Protein AF-0000000069663872 (afdb_homodimer)

Organism: Araneus ventricosus (NCBI:txid182803)

Nearest PDB structures (foldseek):
  8r6r-assembly1_D  TM=2.941E-01  e=8.890E+00  Mycolicibacterium smegmatis MC2 155

pLDDT: mean 75.88, std 22.1, range [32.66, 98.75]

Secondary structure (DSSP, 8-state):
-------HHHHHHHHHHHHHHHHHHHS-HHHHHHHHHHHHHHHHHHHHH-S-HHHHHHHHHHHIIIIIHHHHHHHHHHHHHHHHHHHHHHH-/-------HHHHHHHHHHHHHHHHHHHS-HHHHHHHHHHHHHHHHHHHHH-S-HHHHHHHHHHHIIIIIHHHHHHHHHHHHHHHHHHHHHHH-

Structure (mmCIF, N/CA/C/O backbone):
data_AF-0000000069663872-model_v1
#
loop_
_entity.id
_entity.type
_entity.pdbx_description
1 polymer 'Uncharacterized protein'
#
loop_
_atom_site.group_PDB
_atom_site.id
_atom_site.type_symbol
_atom_site.label_atom_id
_atom_site.label_alt_id
_atom_site.label_comp_id
_atom_site.label_asym_id
_atom_site.label_entity_id
_atom_site.label_seq_id
_atom_site.pdbx_PDB_ins_code
_atom_site.Cartn_x
_atom_site.Cartn_y
_atom_site.Cartn_z
_atom_site.occupancy
_atom_site.B_iso_or_equiv
_atom_site.auth_seq_id
_atom_site.auth_comp_id
_atom_site.auth_asym_id
_atom_site.auth_atom_id
_atom_site.pdbx_PDB_model_num
ATOM 1 N N . MET A 1 1 ? -5.746 49.281 6.109 1 32.66 1 MET A N 1
ATOM 2 C CA . MET A 1 1 ? -6.719 48.406 5.473 1 32.66 1 MET A CA 1
ATOM 3 C C . MET A 1 1 ? -6.062 47.094 5.004 1 32.66 1 MET A C 1
ATOM 5 O O . MET A 1 1 ? -5.828 46.906 3.809 1 32.66 1 MET A O 1
ATOM 9 N N . LYS A 1 2 ? -4.953 46.719 5.41 1 39.09 2 LYS A N 1
ATOM 10 C CA . LYS A 1 2 ? -4.047 45.625 5.074 1 39.09 2 LYS A CA 1
AT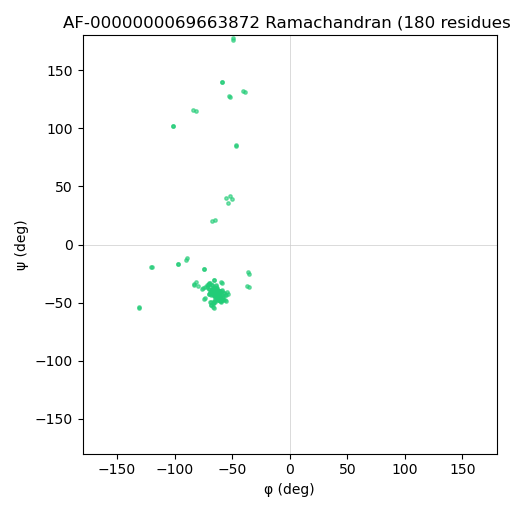OM 11 C C . LYS A 1 2 ? -4.75 44.281 5.191 1 39.09 2 LYS A C 1
ATOM 13 O O . LYS A 1 2 ? -4.789 43.688 6.27 1 39.09 2 LYS A O 1
ATOM 18 N N . LEU A 1 3 ? -6.113 44.156 4.738 1 37 3 LEU A N 1
ATOM 19 C CA . LEU A 1 3 ? -6.996 43 4.895 1 37 3 LEU A CA 1
ATOM 20 C C . LEU A 1 3 ? -6.301 41.719 4.461 1 37 3 LEU A C 1
ATOM 22 O O . LEU A 1 3 ? -5.309 41.75 3.734 1 37 3 LEU A O 1
ATOM 26 N N . HIS A 1 4 ? -7.199 40.5 4.711 1 39.91 4 HIS A N 1
ATOM 27 C CA . HIS A 1 4 ? -7.332 39.062 4.852 1 39.91 4 HIS A CA 1
ATOM 28 C C . HIS A 1 4 ? -7.008 38.344 3.541 1 39.91 4 HIS A C 1
ATOM 30 O O . HIS A 1 4 ? -7.91 37.906 2.824 1 39.91 4 HIS A O 1
ATOM 36 N N . CYS A 1 5 ? -6.305 38.938 2.676 1 38.25 5 CYS A N 1
ATOM 37 C CA . CYS A 1 5 ? -6.133 38.094 1.489 1 38.25 5 CYS A CA 1
ATOM 38 C C . CYS A 1 5 ? -5.664 36.688 1.865 1 38.25 5 CYS A C 1
ATOM 40 O O . CYS A 1 5 ? -4.461 36.406 1.854 1 38.25 5 CYS A O 1
ATOM 42 N N . VAL A 1 6 ? -6.18 36.125 2.938 1 44.69 6 VAL A N 1
ATOM 43 C CA . VAL A 1 6 ? -5.898 34.719 3.098 1 44.69 6 VAL A CA 1
ATOM 44 C C . VAL A 1 6 ? -6.137 33.969 1.778 1 44.69 6 VAL A C 1
ATOM 46 O O . VAL A 1 6 ? -7.223 34.062 1.204 1 44.69 6 VAL A O 1
ATOM 49 N N . SER A 1 7 ? -5.18 33.969 0.947 1 43.88 7 SER A N 1
ATOM 50 C CA . SER A 1 7 ? -5.266 33.25 -0.33 1 43.88 7 SER A CA 1
ATOM 51 C C . SER A 1 7 ? -5.988 31.922 -0.18 1 43.88 7 SER A C 1
ATOM 53 O O . SER A 1 7 ? -6.023 31.344 0.91 1 43.88 7 SER A O 1
ATOM 55 N N . GLN A 1 8 ? -6.957 31.641 -1.065 1 44.41 8 GLN A N 1
ATOM 56 C CA . GLN A 1 8 ? -7.707 30.391 -1.194 1 44.41 8 GLN A CA 1
ATOM 57 C C . GLN A 1 8 ? -6.816 29.188 -0.919 1 44.41 8 GLN A C 1
ATOM 59 O O . GLN A 1 8 ? -7.27 28.188 -0.352 1 44.41 8 GLN A O 1
ATOM 64 N N . GLN A 1 9 ? -5.602 29.281 -1.316 1 45.09 9 GLN A N 1
ATOM 65 C CA . GLN A 1 9 ? -4.727 28.156 -0.996 1 45.09 9 GLN A CA 1
ATOM 66 C C . GLN A 1 9 ? -4.531 28.031 0.512 1 45.09 9 GLN A C 1
ATOM 68 O O . GLN A 1 9 ? -4.457 26.906 1.037 1 45.09 9 GLN A O 1
ATOM 73 N N . GLU A 1 10 ? -4.312 29.078 1.193 1 47.09 10 GLU A N 1
ATOM 74 C CA . GLU A 1 10 ? -4.164 29.031 2.645 1 47.09 10 GLU A CA 1
ATOM 75 C C . GLU A 1 10 ? -5.445 28.531 3.312 1 47.09 10 GLU A C 1
ATOM 77 O O . GLU A 1 10 ? -5.391 27.781 4.293 1 47.09 10 GLU A O 1
ATOM 82 N N . LEU A 1 11 ? -6.539 29 2.918 1 44.75 11 LEU A N 1
ATOM 83 C CA . LEU A 1 11 ? -7.809 28.5 3.439 1 44.75 11 LEU A CA 1
ATOM 84 C C . LEU A 1 11 ? -7.98 27.016 3.129 1 44.75 11 LEU A C 1
ATOM 86 O O . LEU A 1 11 ? -8.453 26.25 3.975 1 44.75 11 LEU A O 1
ATOM 90 N N . LEU A 1 12 ? -7.738 26.656 1.918 1 42.75 12 LEU A N 1
ATOM 91 C CA . LEU A 1 12 ? -7.758 25.234 1.618 1 42.75 12 LEU A CA 1
ATOM 92 C C . LEU A 1 12 ? -6.711 24.484 2.439 1 42.75 12 LEU A C 1
ATOM 94 O O . LEU A 1 12 ? -6.973 23.391 2.941 1 42.75 12 LEU A O 1
ATOM 98 N N . GLU A 1 13 ? -5.582 24.984 2.6 1 49.22 13 GLU A N 1
ATOM 99 C CA . GLU A 1 13 ? -4.586 24.406 3.486 1 49.22 13 GLU A CA 1
ATOM 100 C C . GLU A 1 13 ? -5.035 24.469 4.945 1 49.22 13 GLU A C 1
ATOM 102 O O . GLU A 1 13 ? -4.785 23.547 5.723 1 49.22 13 GLU A 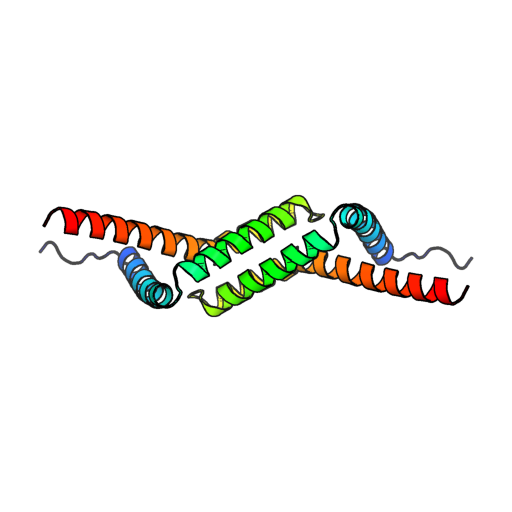O 1
ATOM 107 N N . GLU A 1 14 ? -5.633 25.531 5.309 1 49.25 14 GLU A N 1
ATOM 108 C CA . GLU A 1 14 ? -6.156 25.625 6.672 1 49.25 14 GLU A CA 1
ATOM 109 C C . GLU A 1 14 ? -7.324 24.656 6.875 1 49.25 14 GLU A C 1
ATOM 111 O O . GLU A 1 14 ? -7.469 24.062 7.949 1 49.25 14 GLU A O 1
ATOM 116 N N . SER A 1 15 ? -8.297 24.75 5.953 1 49.16 15 SER A N 1
ATOM 117 C CA . SER A 1 15 ? -9.383 23.781 6.074 1 49.16 15 SER A CA 1
ATOM 118 C C . SER A 1 15 ? -8.875 22.344 5.965 1 49.16 15 SER A C 1
ATOM 120 O O . SER A 1 15 ? -9.375 21.453 6.648 1 49.16 15 SER A O 1
ATOM 122 N N . LEU A 1 16 ? -8.062 22.094 4.965 1 48.97 16 LEU A N 1
ATOM 123 C CA . LEU A 1 16 ? -7.391 20.797 4.992 1 48.97 16 LEU A CA 1
ATOM 124 C C . LEU A 1 16 ? -6.547 20.641 6.25 1 48.97 16 LEU A C 1
ATOM 126 O O . LEU A 1 16 ? -6.445 19.547 6.809 1 48.97 16 LEU A O 1
ATOM 130 N N . SER A 1 17 ? -6.039 21.719 6.699 1 48.09 17 SER A N 1
ATOM 131 C CA . SER A 1 17 ? -5.266 21.688 7.934 1 48.09 17 SER A CA 1
ATOM 132 C C . SER A 1 17 ? -6.156 21.406 9.141 1 48.09 17 SER A C 1
ATOM 134 O O . SER A 1 17 ? -5.773 20.656 10.039 1 48.09 17 SER A O 1
ATOM 136 N N . GLU A 1 18 ? -7.25 22.141 9.242 1 49.34 18 GLU A N 1
ATOM 137 C CA . GLU A 1 18 ? -8.086 21.906 10.414 1 49.34 18 GLU A CA 1
ATOM 138 C C . GLU A 1 18 ? -8.703 20.5 10.367 1 49.34 18 GLU A C 1
ATOM 140 O O . GLU A 1 18 ? -8.75 19.812 11.391 1 49.34 18 GLU A O 1
ATOM 145 N N . GLU A 1 19 ? -9.359 20.156 9.328 1 47.66 19 GLU A N 1
ATOM 146 C CA . GLU A 1 19 ? -9.875 18.797 9.203 1 47.66 19 GLU A CA 1
ATOM 147 C C . GLU A 1 19 ? -8.75 17.766 9.281 1 47.66 19 GLU A C 1
ATOM 149 O O . GLU A 1 19 ? -8.914 16.703 9.883 1 47.66 19 GLU A O 1
ATOM 154 N N . ASP A 1 20 ? -7.711 18.016 8.602 1 47.62 20 ASP A N 1
ATOM 155 C CA . ASP A 1 20 ? -6.496 17.234 8.805 1 47.62 20 ASP A CA 1
ATOM 156 C C . ASP A 1 20 ? -6.043 17.281 10.258 1 47.62 20 ASP A C 1
ATOM 158 O O . ASP A 1 20 ? -5.547 16.297 10.797 1 47.62 20 ASP A O 1
ATOM 162 N N . ALA A 1 21 ? -6.113 18.5 10.789 1 45.81 21 ALA A N 1
ATOM 163 C CA . ALA A 1 21 ? -5.789 18.625 12.211 1 45.81 21 ALA A CA 1
ATOM 164 C C . ALA A 1 21 ? -6.73 17.766 13.062 1 45.81 21 ALA A C 1
ATOM 166 O O . ALA A 1 21 ? -6.301 17.109 14.016 1 45.81 21 ALA A O 1
ATOM 167 N N . VAL A 1 22 ? -8.023 17.875 12.844 1 47.22 22 VAL A N 1
ATOM 168 C CA . VAL A 1 22 ? -8.969 17.094 13.617 1 47.22 22 VAL A CA 1
ATOM 169 C C . VAL A 1 22 ? -8.781 15.609 13.312 1 47.22 22 VAL A C 1
ATOM 171 O O . VAL A 1 22 ? -8.797 14.773 14.227 1 47.22 22 VAL A O 1
ATOM 174 N N . THR A 1 23 ? -8.734 15.266 12.086 1 46.44 23 THR A N 1
ATOM 175 C CA . THR A 1 23 ? -8.477 13.867 11.766 1 46.44 23 THR A CA 1
ATOM 176 C C . THR A 1 23 ? -7.098 13.438 12.258 1 46.44 23 THR A C 1
ATOM 178 O O . THR A 1 23 ? -6.91 12.297 12.672 1 46.44 23 THR A O 1
ATOM 181 N N . ALA A 1 24 ? -6.121 14.305 12.117 1 47.97 24 ALA A N 1
ATOM 182 C CA . ALA A 1 24 ? -4.797 14.086 12.695 1 47.97 24 ALA A CA 1
ATOM 183 C C . ALA A 1 24 ? -4.883 13.906 14.203 1 47.97 24 ALA A C 1
ATOM 185 O O . ALA A 1 24 ? -4.141 13.109 14.781 1 47.97 24 ALA A O 1
ATOM 186 N N . LYS A 1 25 ? -5.664 14.82 14.867 1 49.41 25 LYS A N 1
ATOM 187 C CA . LYS A 1 25 ? -5.719 14.688 16.312 1 49.41 25 LYS A CA 1
ATOM 188 C C . LYS A 1 25 ? -6.121 13.273 16.719 1 49.41 25 LYS A C 1
ATOM 190 O O . LYS A 1 25 ? -5.695 12.781 17.766 1 49.41 25 LYS A O 1
ATOM 195 N N . GLN A 1 26 ? -7.121 12.703 16.016 1 52.19 26 GLN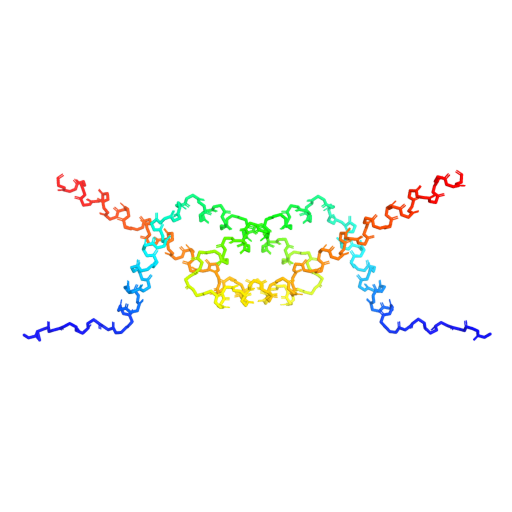 A N 1
ATOM 196 C CA . GLN A 1 26 ? -7.613 11.453 16.578 1 52.19 26 GLN A CA 1
ATOM 197 C C . GLN A 1 26 ? -6.699 10.289 16.219 1 52.19 26 GLN A C 1
ATOM 199 O O . GLN A 1 26 ? -6.602 9.312 16.969 1 52.19 26 GLN A O 1
ATOM 204 N N . GLN A 1 27 ? -6.145 10.336 15.016 1 59.59 27 GLN A N 1
ATOM 205 C CA . GLN A 1 27 ? -5.262 9.203 14.766 1 59.59 27 GLN A CA 1
ATOM 206 C C . GLN A 1 27 ? -3.885 9.43 15.383 1 59.59 27 GLN A C 1
ATOM 208 O O . GLN A 1 27 ? -3.277 10.484 15.188 1 59.59 27 GLN A O 1
ATOM 213 N N . SER A 1 28 ? -3.637 8.562 16.344 1 67.06 28 SER A N 1
ATOM 214 C CA . SER A 1 28 ? -2.359 8.664 17.047 1 67.06 28 SER A CA 1
ATOM 215 C C . SER A 1 28 ? -1.191 8.695 16.078 1 67.06 28 SER A C 1
ATOM 217 O O . SER A 1 28 ? -1.266 8.102 14.992 1 67.06 28 SER A O 1
ATOM 219 N N . SER A 1 29 ? -0.382 9.664 16.219 1 81.88 29 SER A N 1
ATOM 220 C CA . SER A 1 29 ? 0.887 9.719 15.508 1 81.88 29 SER A CA 1
ATOM 221 C C . SER A 1 29 ? 1.496 8.328 15.352 1 81.88 29 SER A C 1
ATOM 223 O O . SER A 1 29 ? 2.107 8.023 14.328 1 81.88 29 SER A O 1
ATOM 225 N N . GLY A 1 30 ? 1.104 7.492 16.266 1 86.12 30 GLY A N 1
ATOM 226 C CA . GLY A 1 30 ? 1.636 6.141 16.219 1 86.12 30 GLY A CA 1
ATOM 227 C C . GLY A 1 30 ? 1.051 5.301 15.102 1 86.12 30 GLY A C 1
ATOM 228 O O . GLY A 1 30 ? 1.784 4.621 14.383 1 86.12 30 GLY A O 1
ATOM 229 N N . ALA A 1 31 ? -0.281 5.344 14.953 1 90.56 31 ALA A N 1
ATOM 230 C CA . ALA A 1 31 ? -0.955 4.57 13.914 1 90.56 31 ALA A CA 1
ATOM 231 C C . ALA A 1 31 ? -0.53 5.031 12.523 1 90.56 31 ALA A C 1
ATOM 233 O O . ALA A 1 31 ? -0.349 4.211 11.617 1 90.56 31 ALA A O 1
ATOM 234 N N . LYS A 1 32 ? -0.356 6.27 12.352 1 93.12 32 LYS A N 1
ATOM 235 C CA . LYS A 1 32 ? 0.104 6.82 11.078 1 93.12 32 LYS A CA 1
ATOM 236 C C . LYS A 1 32 ? 1.51 6.328 10.75 1 93.12 32 LYS A C 1
ATOM 238 O O . LYS A 1 32 ? 1.786 5.953 9.609 1 93.12 32 LYS A O 1
ATOM 243 N N . ARG A 1 33 ? 2.328 6.316 11.773 1 93 33 ARG A N 1
ATOM 244 C CA . ARG A 1 33 ? 3.697 5.852 11.586 1 93 33 ARG A CA 1
ATOM 245 C C . ARG A 1 33 ? 3.729 4.371 11.219 1 93 33 ARG A C 1
ATOM 247 O O . ARG A 1 33 ? 4.52 3.953 10.367 1 93 33 ARG A O 1
ATOM 254 N N . GLU A 1 34 ? 2.891 3.658 11.883 1 94.5 34 GLU A N 1
ATOM 255 C CA . GLU A 1 34 ? 2.787 2.234 11.578 1 94.5 34 GLU A CA 1
ATOM 256 C C . GLU A 1 34 ? 2.34 2.01 10.141 1 94.5 34 GLU A C 1
ATOM 258 O O . GLU A 1 34 ? 2.885 1.153 9.438 1 94.5 34 GLU A O 1
ATOM 263 N N . MET A 1 35 ? 1.396 2.797 9.695 1 97.12 35 MET A N 1
ATOM 264 C CA . MET A 1 35 ? 0.898 2.689 8.328 1 97.12 35 MET A CA 1
ATOM 265 C C . MET A 1 35 ? 1.977 3.086 7.324 1 97.12 35 MET A C 1
ATOM 267 O O . MET A 1 35 ? 2.156 2.418 6.301 1 97.12 35 MET A O 1
ATOM 271 N N . LEU A 1 36 ? 2.73 4.074 7.633 1 97.25 36 LEU A N 1
ATOM 272 C CA . LEU A 1 36 ? 3.785 4.527 6.734 1 97.25 36 LEU A CA 1
ATOM 273 C C . LEU A 1 36 ? 4.891 3.484 6.621 1 97.25 36 LEU A C 1
ATOM 275 O O . LEU A 1 36 ? 5.426 3.252 5.535 1 97.25 36 LEU A O 1
ATOM 279 N N . LYS A 1 37 ? 5.211 2.854 7.734 1 97 37 LYS A N 1
ATOM 280 C CA . LYS A 1 37 ? 6.188 1.771 7.727 1 97 37 LYS A CA 1
ATOM 281 C C . LYS A 1 37 ? 5.684 0.575 6.926 1 97 37 LYS A C 1
ATOM 283 O O . LYS A 1 37 ? 6.438 -0.03 6.16 1 97 37 LYS A O 1
ATOM 288 N N . ALA A 1 38 ? 4.438 0.239 7.113 1 98 38 ALA A N 1
ATOM 289 C CA . ALA A 1 38 ? 3.824 -0.843 6.348 1 98 38 ALA A CA 1
ATOM 290 C C . ALA A 1 38 ? 3.854 -0.542 4.852 1 98 38 ALA A C 1
ATOM 292 O O . ALA A 1 38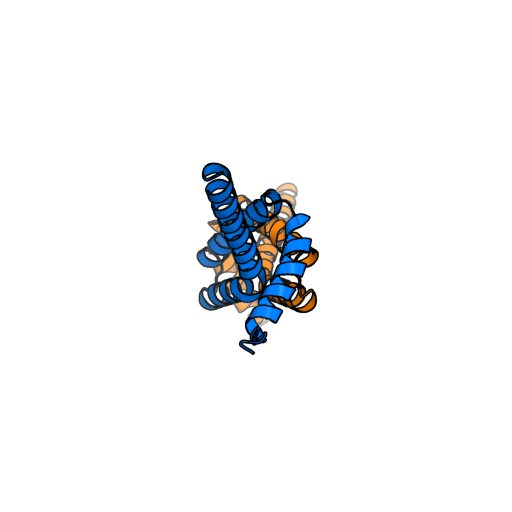 ? 4.113 -1.431 4.039 1 98 38 ALA A O 1
ATOM 293 N N . TRP A 1 39 ? 3.605 0.67 4.504 1 98.62 39 TRP A N 1
ATOM 294 C CA . TRP A 1 39 ? 3.627 1.068 3.1 1 98.62 39 TRP A CA 1
ATOM 295 C C . TRP A 1 39 ? 5.016 0.875 2.5 1 98.62 39 TRP A C 1
ATOM 297 O O . TRP A 1 39 ? 5.152 0.405 1.368 1 98.62 39 TRP A O 1
ATOM 307 N N . GLU A 1 40 ? 6.016 1.257 3.201 1 98.12 40 GLU A N 1
ATOM 308 C CA . GLU A 1 40 ? 7.379 1.065 2.711 1 98.12 40 GLU A CA 1
ATOM 309 C C . GLU A 1 40 ? 7.656 -0.405 2.41 1 98.12 40 GLU A C 1
ATOM 311 O O . GLU A 1 40 ? 8.305 -0.728 1.411 1 98.12 40 GLU A O 1
ATOM 316 N N . THR A 1 41 ? 7.191 -1.29 3.289 1 97.56 41 THR A N 1
ATOM 317 C CA . THR A 1 41 ? 7.324 -2.727 3.068 1 97.56 41 THR A CA 1
ATOM 318 C C . THR A 1 41 ? 6.613 -3.146 1.787 1 97.56 41 THR A C 1
ATOM 320 O O . THR A 1 41 ? 7.18 -3.869 0.964 1 97.56 41 THR A O 1
ATOM 323 N N . VAL A 1 42 ? 5.406 -2.625 1.578 1 98.56 42 VAL A N 1
ATOM 324 C CA . VAL A 1 42 ? 4.586 -2.965 0.419 1 98.56 42 VAL A CA 1
ATOM 325 C C . VAL A 1 42 ? 5.25 -2.441 -0.853 1 98.56 42 VAL A C 1
ATOM 327 O O . VAL A 1 42 ? 5.449 -3.191 -1.811 1 98.56 42 VAL A O 1
ATOM 330 N N . ALA A 1 43 ? 5.602 -1.187 -0.832 1 98.56 43 ALA A N 1
ATOM 331 C CA . ALA A 1 43 ? 6.176 -0.554 -2.016 1 98.56 43 ALA A CA 1
ATOM 332 C C . ALA A 1 43 ? 7.484 -1.232 -2.418 1 98.56 43 ALA A C 1
ATOM 334 O O . ALA A 1 43 ? 7.684 -1.558 -3.592 1 98.56 43 ALA A O 1
ATOM 335 N N . SER A 1 44 ? 8.344 -1.48 -1.486 1 97.25 44 SER A N 1
ATOM 336 C CA . SER A 1 44 ? 9.633 -2.105 -1.755 1 97.25 44 SER A CA 1
ATOM 337 C C . SER A 1 44 ? 9.461 -3.498 -2.35 1 97.25 44 SER A C 1
ATOM 339 O O . SER A 1 44 ? 10.133 -3.852 -3.322 1 97.25 44 SER A O 1
ATOM 341 N N . TYR A 1 45 ? 8.586 -4.242 -1.776 1 97 45 TYR A N 1
ATOM 342 C CA . TYR A 1 45 ? 8.359 -5.602 -2.254 1 97 45 TYR A CA 1
ATOM 343 C C . TYR A 1 45 ? 7.789 -5.598 -3.668 1 97 45 TYR A C 1
ATOM 345 O O . TYR A 1 45 ? 8.258 -6.34 -4.535 1 97 45 TYR A O 1
ATOM 353 N N . VAL A 1 46 ? 6.773 -4.801 -3.924 1 97.5 46 VAL A N 1
ATOM 354 C CA . VAL A 1 46 ? 6.094 -4.727 -5.211 1 97.5 46 VAL A CA 1
ATOM 355 C C . VAL A 1 46 ? 7.078 -4.289 -6.293 1 97.5 46 VAL A C 1
ATOM 357 O O . VAL A 1 46 ? 7.148 -4.902 -7.363 1 97.5 46 VAL A O 1
ATOM 360 N N . GLU A 1 47 ? 7.809 -3.309 -5.977 1 97.12 47 GLU A N 1
ATOM 361 C CA . GLU A 1 47 ? 8.758 -2.787 -6.957 1 97.12 47 GLU A CA 1
ATOM 362 C C . GLU A 1 47 ? 9.852 -3.805 -7.262 1 97.12 47 GLU A C 1
ATOM 364 O O . GLU A 1 47 ? 10.344 -3.879 -8.391 1 97.12 47 GLU A O 1
ATOM 369 N N . LYS A 1 48 ? 10.203 -4.613 -6.352 1 95.31 48 LYS A N 1
ATOM 370 C CA . LYS A 1 48 ? 11.281 -5.578 -6.504 1 95.31 48 LYS A CA 1
ATOM 371 C C . LYS A 1 48 ? 10.797 -6.844 -7.203 1 95.31 48 LYS A C 1
ATOM 373 O O . LYS A 1 48 ? 11.523 -7.434 -8.008 1 95.31 48 LYS A O 1
ATOM 378 N N . HIS A 1 49 ? 9.539 -7.238 -6.965 1 94.56 49 HIS A N 1
ATOM 379 C CA . HIS A 1 49 ? 9.195 -8.617 -7.297 1 94.56 49 HIS A CA 1
ATOM 380 C C . HIS A 1 49 ? 8.062 -8.664 -8.32 1 94.56 49 HIS A C 1
ATOM 382 O O . HIS A 1 49 ? 7.781 -9.727 -8.891 1 94.56 49 HIS A O 1
ATOM 388 N N . HIS A 1 50 ? 7.344 -7.641 -8.469 1 94.88 50 HIS A N 1
ATOM 389 C CA . HIS A 1 50 ? 6.297 -7.664 -9.484 1 94.88 50 HIS A CA 1
ATOM 390 C C . HIS A 1 50 ? 6.879 -7.93 -10.867 1 94.88 50 HIS A C 1
ATOM 392 O O . HIS A 1 50 ? 7.918 -7.367 -11.227 1 94.88 50 HIS A O 1
ATOM 398 N N . PRO A 1 51 ? 6.266 -8.695 -11.656 1 93.88 51 PRO A N 1
ATOM 399 C CA . PRO A 1 51 ? 6.844 -9.094 -12.945 1 93.88 51 PRO A CA 1
ATOM 400 C C . PRO A 1 51 ? 6.953 -7.93 -13.93 1 93.88 51 PRO A C 1
ATOM 402 O O . PRO A 1 51 ? 7.832 -7.93 -14.797 1 93.88 51 PRO A O 1
ATOM 405 N N . ASN A 1 52 ? 6.004 -6.965 -13.945 1 95.44 52 ASN A N 1
ATOM 406 C CA . ASN A 1 52 ? 6.035 -5.766 -14.773 1 95.44 52 ASN A CA 1
ATOM 407 C C . ASN A 1 52 ? 6.484 -4.543 -13.984 1 95.44 52 ASN A C 1
ATOM 409 O O . ASN A 1 52 ? 5.688 -3.941 -13.258 1 95.44 52 ASN A O 1
ATOM 413 N N . LYS A 1 53 ? 7.727 -4.188 -14.188 1 95.75 53 LYS A N 1
ATOM 414 C CA . LYS A 1 53 ? 8.359 -3.141 -13.391 1 95.75 53 LYS A CA 1
ATOM 415 C C . LYS A 1 53 ? 7.688 -1.79 -13.617 1 95.75 53 LYS A C 1
ATOM 417 O O . LYS A 1 53 ? 7.535 -1.003 -12.68 1 95.75 53 LYS A O 1
ATOM 422 N N . GLU A 1 54 ? 7.32 -1.552 -14.812 1 97.19 54 GLU A N 1
ATOM 423 C CA . GLU A 1 54 ? 6.684 -0.276 -15.133 1 97.19 54 GLU A CA 1
ATOM 424 C C . GLU A 1 54 ? 5.316 -0.161 -14.469 1 97.19 54 GLU A C 1
ATOM 426 O O . GLU A 1 54 ? 4.969 0.892 -13.93 1 97.19 54 GLU A O 1
ATOM 431 N N . VAL A 1 55 ? 4.59 -1.211 -14.516 1 97.12 55 VAL A N 1
ATOM 432 C CA . VAL A 1 55 ? 3.277 -1.242 -13.875 1 97.12 55 VAL A CA 1
ATOM 433 C C . VAL A 1 55 ? 3.436 -1.092 -12.367 1 97.12 55 VAL A C 1
ATOM 435 O O . VAL A 1 55 ? 2.697 -0.334 -11.727 1 97.12 55 VAL A O 1
ATOM 438 N N . ALA A 1 56 ? 4.441 -1.763 -11.812 1 97.19 56 ALA A N 1
ATOM 439 C CA . ALA A 1 56 ? 4.711 -1.692 -10.375 1 97.19 56 ALA A CA 1
ATOM 440 C C . ALA A 1 56 ? 5.051 -0.267 -9.953 1 97.19 56 ALA A C 1
ATOM 442 O O . ALA A 1 56 ? 4.477 0.255 -8.992 1 97.19 56 ALA A O 1
ATOM 443 N N . MET A 1 57 ? 5.91 0.337 -10.672 1 97.94 57 MET A N 1
ATOM 444 C CA . MET A 1 57 ? 6.352 1.691 -10.352 1 97.94 57 MET A CA 1
ATOM 445 C C . MET A 1 57 ? 5.199 2.682 -10.469 1 97.94 57 MET A C 1
ATOM 447 O O . MET A 1 57 ? 5.02 3.543 -9.609 1 97.94 57 MET A O 1
ATOM 451 N N . ARG A 1 58 ? 4.434 2.484 -11.516 1 98.19 58 ARG A N 1
ATOM 452 C CA . ARG A 1 58 ? 3.301 3.383 -11.711 1 98.19 58 ARG A CA 1
ATOM 453 C C . ARG A 1 58 ? 2.273 3.217 -10.594 1 98.19 58 ARG A C 1
ATOM 455 O O . ARG A 1 58 ? 1.764 4.207 -10.062 1 98.19 58 ARG A O 1
ATOM 462 N N . ALA A 1 59 ? 1.991 2 -10.273 1 98.38 59 ALA A N 1
ATOM 463 C CA . ALA A 1 59 ? 1.025 1.717 -9.219 1 98.38 59 ALA A CA 1
ATOM 464 C C . ALA A 1 59 ? 1.496 2.281 -7.879 1 98.38 59 ALA A C 1
ATOM 466 O O . ALA A 1 59 ? 0.717 2.9 -7.152 1 98.38 59 ALA A O 1
ATOM 467 N N . THR A 1 60 ? 2.773 2.105 -7.559 1 98.69 60 THR A N 1
ATOM 468 C CA . THR A 1 60 ? 3.334 2.586 -6.301 1 98.69 60 THR A CA 1
ATOM 469 C C . THR A 1 60 ? 3.312 4.109 -6.246 1 98.69 60 THR A C 1
ATOM 471 O O . THR A 1 60 ? 2.934 4.695 -5.23 1 98.69 60 THR A O 1
ATOM 474 N N . ASN A 1 61 ? 3.605 4.723 -7.383 1 98.38 61 ASN A N 1
ATOM 475 C CA . ASN A 1 61 ? 3.631 6.184 -7.434 1 98.38 61 ASN A CA 1
ATOM 476 C C . ASN A 1 61 ? 2.229 6.77 -7.305 1 98.38 61 ASN A C 1
ATOM 478 O O . ASN A 1 61 ? 2.021 7.738 -6.57 1 98.38 61 ASN A O 1
ATOM 482 N N . LEU A 1 62 ? 1.341 6.164 -7.977 1 98.5 62 LEU A N 1
ATOM 483 C CA . LEU A 1 62 ? -0.033 6.648 -7.93 1 98.5 62 LEU A CA 1
ATOM 484 C C . LEU A 1 62 ? -0.605 6.531 -6.52 1 98.5 62 LEU A C 1
ATOM 486 O O . LEU A 1 62 ? -1.272 7.449 -6.035 1 98.5 62 LEU A O 1
ATOM 490 N N . PHE A 1 63 ? -0.333 5.461 -5.895 1 98.75 63 PHE A N 1
ATOM 491 C CA . PHE A 1 63 ? -0.847 5.277 -4.543 1 98.75 63 PHE A CA 1
ATOM 492 C C . PHE A 1 63 ? -0.174 6.242 -3.572 1 98.75 63 PHE A C 1
ATOM 494 O O . PHE A 1 63 ? -0.832 6.812 -2.699 1 98.75 63 PHE A O 1
ATOM 501 N N . TYR A 1 64 ? 1.087 6.387 -3.809 1 98.44 64 TYR A N 1
ATOM 502 C CA . TYR A 1 64 ? 1.821 7.316 -2.959 1 98.44 64 TYR A CA 1
ATOM 503 C C . TYR A 1 64 ? 1.246 8.727 -3.068 1 98.44 64 TYR A C 1
ATOM 505 O O . TYR A 1 64 ? 0.912 9.344 -2.055 1 98.44 64 TYR A O 1
ATOM 513 N N . ASP A 1 65 ? 1.027 9.148 -4.234 1 98 65 ASP A N 1
ATOM 514 C CA . ASP A 1 65 ? 0.614 10.523 -4.492 1 98 65 ASP A CA 1
ATOM 515 C C . ASP A 1 65 ? -0.813 10.766 -4.008 1 98 65 ASP A C 1
ATOM 517 O O . ASP A 1 65 ? -1.132 11.852 -3.521 1 98 65 ASP A O 1
ATOM 521 N N . ASN A 1 66 ? -1.634 9.727 -4.113 1 97.81 66 ASN A N 1
ATOM 522 C CA . ASN A 1 66 ? -3.057 9.945 -3.871 1 97.81 66 ASN A CA 1
ATOM 523 C C . ASN A 1 66 ? -3.445 9.57 -2.443 1 97.81 66 ASN A C 1
ATOM 525 O O . ASN A 1 66 ? -4.512 9.961 -1.963 1 97.81 66 ASN A O 1
ATOM 529 N N . ALA A 1 67 ? -2.586 8.828 -1.803 1 97.5 67 ALA A N 1
ATOM 530 C CA . ALA A 1 67 ? -3.023 8.32 -0.503 1 97.5 67 ALA A CA 1
ATOM 531 C C . ALA A 1 67 ? -1.964 8.57 0.566 1 97.5 67 ALA A C 1
ATOM 533 O O . ALA A 1 67 ? -2.201 9.297 1.529 1 97.5 67 ALA A O 1
ATOM 534 N N . VAL A 1 68 ? -0.738 8.133 0.347 1 97.75 68 VAL A N 1
ATOM 535 C CA . VAL A 1 68 ? 0.283 8.07 1.388 1 97.75 68 VAL A CA 1
ATOM 536 C C . VAL A 1 68 ? 0.814 9.469 1.678 1 97.75 68 VAL A C 1
ATOM 538 O O . VAL A 1 68 ? 1.046 9.828 2.836 1 97.75 68 VAL A O 1
ATOM 541 N N . LEU A 1 69 ? 0.957 10.281 0.69 1 96.69 69 LEU A N 1
ATOM 542 C CA . LEU A 1 69 ? 1.578 11.602 0.773 1 96.69 69 LEU A CA 1
ATOM 543 C C . LEU A 1 69 ? 0.845 12.484 1.774 1 96.69 69 LEU A C 1
ATOM 545 O O . LEU A 1 69 ? 1.474 13.242 2.518 1 96.69 69 LEU A O 1
ATOM 549 N N . HIS A 1 70 ? -0.415 12.406 1.804 1 94 70 HIS A N 1
ATOM 550 C CA . HIS A 1 70 ? -1.233 13.188 2.727 1 94 70 HIS A CA 1
ATOM 551 C C . HIS A 1 70 ? -0.816 12.945 4.172 1 94 70 HIS A C 1
ATOM 553 O O . HIS A 1 70 ? -0.585 13.891 4.926 1 94 70 HIS A O 1
ATOM 559 N N . PHE A 1 71 ? -0.669 11.703 4.543 1 94 71 PHE A N 1
ATOM 560 C CA . PHE A 1 71 ? -0.363 11.344 5.922 1 94 71 PHE A CA 1
ATOM 561 C C . PHE A 1 71 ? 1.07 11.719 6.273 1 94 71 PHE A C 1
ATOM 563 O O . PHE A 1 71 ? 1.361 12.078 7.418 1 94 71 PHE A O 1
ATOM 570 N N . ARG A 1 72 ? 1.911 11.594 5.312 1 92.81 72 ARG A N 1
ATOM 571 C CA . ARG A 1 72 ? 3.283 12.047 5.52 1 92.81 72 ARG A CA 1
ATOM 572 C C . ARG A 1 72 ? 3.332 13.539 5.809 1 92.81 72 ARG A C 1
ATOM 574 O O . ARG A 1 72 ? 4.062 13.984 6.695 1 92.81 72 ARG A O 1
ATOM 581 N N . HIS A 1 73 ? 2.535 14.266 5.117 1 90.06 73 HIS A N 1
ATOM 582 C CA . HIS A 1 73 ? 2.479 15.719 5.297 1 90.06 73 HIS A CA 1
ATOM 583 C C . HIS A 1 73 ? 1.926 16.078 6.672 1 90.06 73 HIS A C 1
ATOM 585 O O . HIS A 1 73 ? 2.426 17 7.324 1 90.06 73 HIS A O 1
ATOM 591 N N . ILE A 1 74 ? 0.94 15.328 7.07 1 86.75 74 ILE A N 1
ATOM 592 C CA . ILE A 1 74 ? 0.345 15.562 8.383 1 86.75 74 ILE A CA 1
ATOM 593 C C . ILE A 1 74 ? 1.389 15.336 9.469 1 86.75 74 ILE A C 1
ATOM 595 O O . ILE A 1 74 ? 1.494 16.125 10.414 1 86.75 74 ILE A O 1
ATOM 599 N N . LEU A 1 75 ? 2.064 14.289 9.383 1 85.56 75 LEU A N 1
ATOM 600 C CA . LEU A 1 75 ? 3.07 13.961 10.391 1 85.56 75 LEU A CA 1
ATOM 601 C C . LEU A 1 75 ? 4.176 15.008 10.414 1 85.56 75 LEU A C 1
ATOM 603 O O . LEU A 1 75 ? 4.664 15.383 11.484 1 85.56 75 LEU A O 1
ATOM 607 N N . LYS A 1 76 ? 4.562 15.461 9.258 1 83.38 76 LYS A N 1
ATOM 608 C CA . LYS A 1 76 ? 5.613 16.469 9.156 1 83.38 76 LYS A CA 1
ATOM 609 C C . LYS A 1 76 ? 5.168 17.797 9.781 1 83.38 76 LYS A C 1
ATOM 611 O O . LYS A 1 76 ? 5.953 18.453 10.453 1 83.38 76 LYS A O 1
ATOM 616 N N . ARG A 1 77 ? 4.02 18.156 9.57 1 80.62 77 ARG A N 1
ATOM 617 C CA . ARG A 1 77 ? 3.48 19.406 10.102 1 80.62 77 ARG A CA 1
ATOM 618 C C . ARG A 1 77 ? 3.387 19.344 11.625 1 80.62 77 ARG A C 1
ATOM 620 O O . ARG A 1 77 ? 3.703 20.328 12.305 1 80.62 77 ARG A O 1
ATOM 627 N N . ARG A 1 78 ? 2.98 18.234 12.125 1 74.56 78 ARG A N 1
ATOM 628 C CA . ARG A 1 78 ? 2.861 18.078 13.57 1 74.56 78 ARG A CA 1
ATOM 629 C C . ARG A 1 78 ? 4.23 18.141 14.242 1 74.56 78 ARG A C 1
ATOM 631 O O . ARG A 1 78 ? 4.371 18.734 15.32 1 74.56 78 ARG A O 1
ATOM 638 N N . GLN A 1 79 ? 5.164 17.562 13.633 1 71.44 79 GLN A N 1
ATOM 639 C CA . GLN A 1 79 ? 6.523 17.594 14.164 1 71.44 79 GLN A CA 1
ATOM 640 C C . GLN A 1 79 ? 7.07 19.016 14.195 1 71.44 79 GLN A C 1
ATOM 642 O O . GLN A 1 79 ? 7.73 19.406 15.156 1 71.44 79 GLN A O 1
ATOM 647 N N . LYS A 1 80 ? 6.723 19.75 13.188 1 70.38 80 LYS A N 1
ATOM 648 C CA . LYS A 1 80 ? 7.16 21.141 13.133 1 70.38 80 LYS A CA 1
ATOM 649 C C . LYS A 1 80 ? 6.461 21.984 14.195 1 70.38 80 LYS A C 1
ATOM 651 O O . LYS A 1 80 ? 7.086 22.828 14.844 1 70.38 80 LYS A O 1
ATOM 656 N N . GLN A 1 81 ? 5.199 21.719 14.328 1 68.31 81 GLN A N 1
ATOM 657 C CA . GLN A 1 81 ? 4.434 22.469 15.32 1 68.31 81 GLN A CA 1
ATOM 658 C C . GLN A 1 81 ? 4.922 22.156 16.734 1 68.31 81 GLN A C 1
ATOM 660 O O . GLN A 1 81 ? 4.992 23.062 17.578 1 68.31 81 GLN A O 1
ATOM 665 N N . MET A 1 82 ? 5.277 20.875 16.953 1 67.62 82 MET A N 1
ATOM 666 C CA . MET A 1 82 ? 5.781 20.5 18.266 1 67.62 82 MET A CA 1
ATOM 667 C C . MET A 1 82 ? 7.117 21.172 18.547 1 67.62 82 MET A C 1
ATOM 669 O O . MET A 1 82 ? 7.367 21.625 19.672 1 67.62 82 MET A O 1
ATOM 673 N N . SER A 1 83 ? 7.895 21.188 17.516 1 66.25 83 SER A N 1
ATOM 674 C CA . SER A 1 83 ? 9.18 21.844 17.672 1 66.25 83 SER A CA 1
ATOM 675 C C . SER A 1 83 ? 9.008 23.344 17.953 1 66.25 83 SER A C 1
ATOM 677 O O . SER A 1 83 ? 9.695 23.906 18.797 1 66.25 83 SER A O 1
ATOM 679 N N . LEU A 1 84 ? 8.047 23.969 17.234 1 67.75 84 LEU A N 1
ATOM 680 C CA . LEU A 1 84 ? 7.781 25.391 17.422 1 67.75 84 LEU A CA 1
ATOM 681 C C . LEU A 1 84 ? 7.211 25.672 18.812 1 67.75 84 LEU A C 1
ATOM 683 O O . LEU A 1 84 ? 7.621 26.609 19.469 1 67.75 84 LEU A O 1
ATOM 687 N N . ASP A 1 85 ? 6.406 24.734 19.219 1 65.38 85 ASP A N 1
ATOM 688 C CA . ASP A 1 85 ? 5.816 24.859 20.547 1 65.38 85 ASP A CA 1
ATOM 689 C C . ASP A 1 85 ? 6.879 24.703 21.625 1 65.38 85 ASP A C 1
ATOM 691 O O . ASP A 1 85 ? 6.859 25.422 22.625 1 65.38 85 ASP A O 1
ATOM 695 N N . SER A 1 86 ? 7.754 23.719 21.422 1 68.38 86 SER A N 1
ATOM 696 C CA . SER A 1 86 ? 8.82 23.516 22.391 1 68.38 86 SER A CA 1
ATOM 697 C C . SER A 1 86 ? 9.766 24.719 22.453 1 68.38 86 SER A C 1
ATOM 699 O O . SER A 1 86 ? 10.211 25.109 23.516 1 68.38 86 SER A O 1
ATOM 701 N N . PHE A 1 87 ? 10 25.375 21.312 1 68.25 87 PHE A N 1
ATOM 702 C CA . PHE A 1 87 ? 10.859 26.547 21.234 1 68.25 87 PHE A CA 1
ATOM 703 C C . PHE A 1 87 ? 10.203 27.75 21.922 1 68.25 87 PHE A C 1
ATOM 705 O O . PHE A 1 87 ? 10.867 28.5 22.641 1 68.25 87 PHE A O 1
ATOM 712 N N . ILE A 1 88 ? 8.938 27.938 21.812 1 68.56 88 ILE A N 1
ATOM 713 C CA . ILE A 1 88 ? 8.195 29.047 22.391 1 68.56 88 ILE A CA 1
ATOM 714 C C . ILE A 1 88 ? 8.109 28.875 23.906 1 68.56 88 ILE A C 1
ATOM 716 O O . ILE A 1 88 ? 8.258 29.844 24.656 1 68.56 88 ILE A O 1
ATOM 720 N N . GLN A 1 89 ? 7.98 27.656 24.312 1 71.19 89 GLN A N 1
ATOM 721 C CA . GLN A 1 89 ? 7.902 27.391 25.75 1 71.19 89 GLN A CA 1
ATOM 722 C C . GLN A 1 89 ? 9.25 27.641 26.422 1 71.19 89 GLN A C 1
ATOM 724 O O . GLN A 1 89 ? 9.305 28.078 27.578 1 71.19 89 GLN A O 1
ATOM 729 N N . LYS A 1 90 ? 10.273 27.359 25.672 1 68.31 90 LYS A N 1
ATOM 730 C CA . LYS A 1 90 ? 11.602 27.562 26.25 1 68.31 90 LYS A CA 1
ATOM 731 C C . LYS A 1 90 ? 11.938 29.047 26.312 1 68.31 90 LYS A C 1
ATOM 733 O O . LYS A 1 90 ? 12.742 29.469 27.156 1 68.31 90 LYS A O 1
ATOM 738 N N . LYS A 1 91 ? 11.297 29.766 25.547 1 70.31 91 LYS A N 1
ATOM 739 C CA . LYS A 1 91 ? 11.617 31.188 25.531 1 70.31 91 LYS A CA 1
ATOM 740 C C . LYS A 1 91 ? 10.781 31.953 26.562 1 70.31 91 LYS A C 1
ATOM 742 O O . LYS A 1 91 ? 11.102 33.094 26.906 1 70.31 91 LYS A O 1
ATOM 747 N N . ASN A 1 92 ? 9.766 31.312 27.125 1 58.62 92 ASN A N 1
ATOM 748 C CA . ASN A 1 92 ? 9.031 31.969 28.203 1 58.62 92 ASN A CA 1
ATOM 749 C C . ASN A 1 92 ? 9.438 31.422 29.578 1 58.62 92 ASN A C 1
ATOM 751 O O . ASN A 1 92 ? 9.617 30.203 29.734 1 58.62 92 ASN A O 1
ATOM 755 N N . MET B 1 1 ? -5.23 -36.5 -34.062 1 33.12 1 MET B N 1
ATOM 756 C CA . MET B 1 1 ? -4.793 -35.156 -34.438 1 33.12 1 MET B CA 1
ATOM 757 C C . MET B 1 1 ? -5.199 -34.156 -33.344 1 33.12 1 MET B C 1
ATOM 759 O O . MET B 1 1 ? -5.641 -33.062 -33.656 1 33.12 1 MET B O 1
ATOM 763 N N . LYS B 1 2 ? -5.645 -34.531 -32.219 1 39.59 2 LYS B N 1
ATOM 764 C CA . LYS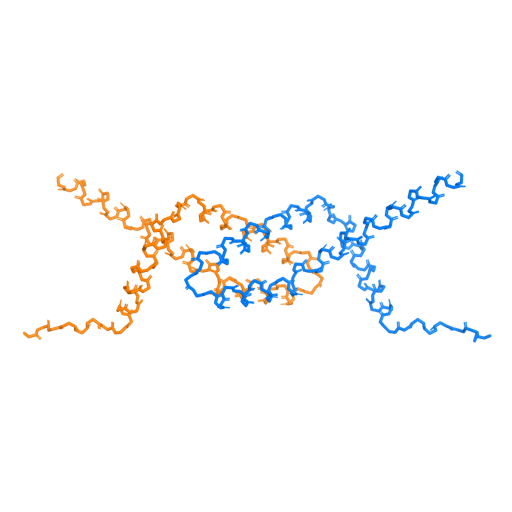 B 1 2 ? -6.16 -33.812 -31.062 1 39.59 2 LYS B CA 1
ATOM 765 C C . LYS B 1 2 ? -5.156 -32.75 -30.578 1 39.59 2 LYS B C 1
ATOM 767 O O . LYS B 1 2 ? -4.312 -33.062 -29.734 1 39.59 2 LYS B O 1
ATOM 772 N N . LEU B 1 3 ? -4.383 -32.062 -31.547 1 37.69 3 LEU B N 1
ATOM 773 C CA . LEU B 1 3 ? -3.281 -31.156 -31.266 1 37.69 3 LEU B CA 1
ATOM 774 C C . LEU B 1 3 ? -3.68 -30.125 -30.203 1 37.69 3 LEU B C 1
ATOM 776 O O . LEU B 1 3 ? -4.871 -29.906 -29.969 1 37.69 3 LEU B O 1
ATOM 780 N N . HIS B 1 4 ? -2.51 -29.219 -29.875 1 39.78 4 HIS B N 1
ATOM 781 C CA . HIS B 1 4 ? -1.895 -28.281 -28.938 1 39.78 4 HIS B CA 1
ATOM 782 C C . HIS B 1 4 ? -2.691 -26.984 -28.859 1 39.78 4 HIS B C 1
ATOM 784 O O . HIS B 1 4 ? -2.285 -25.953 -29.422 1 39.78 4 HIS B O 1
ATOM 790 N N . CYS B 1 5 ? -3.91 -26.969 -29.2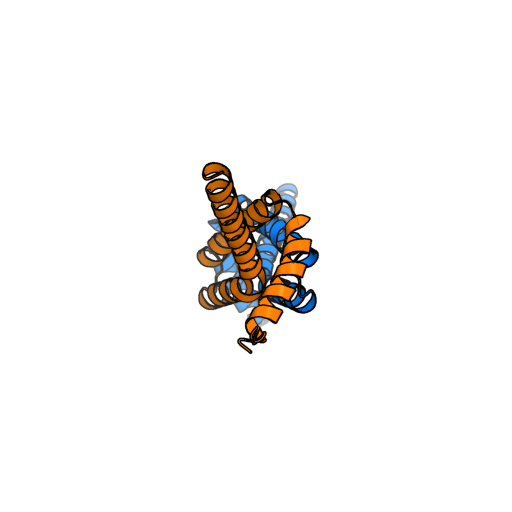34 1 38.16 5 CYS B N 1
ATOM 791 C CA . CYS B 1 5 ? -4.453 -25.625 -29.109 1 38.16 5 CYS B CA 1
ATOM 792 C C . CYS B 1 5 ? -4.215 -25.047 -27.719 1 38.16 5 CYS B C 1
ATOM 794 O O . CYS B 1 5 ? -5.066 -25.172 -26.844 1 38.16 5 CYS B O 1
ATOM 796 N N . VAL B 1 6 ? -3.029 -25.25 -27.156 1 44.5 6 VAL B N 1
ATOM 797 C CA . VAL B 1 6 ? -2.754 -24.469 -25.953 1 44.5 6 VAL B CA 1
ATOM 798 C C . VAL B 1 6 ? -3.141 -23 -26.188 1 44.5 6 VAL B C 1
ATOM 800 O O . VAL B 1 6 ? -2.676 -22.375 -27.156 1 44.5 6 VAL B O 1
ATOM 803 N N . SER B 1 7 ? -4.352 -22.688 -25.984 1 43.69 7 SER B N 1
ATOM 804 C CA . SER B 1 7 ? -4.832 -21.312 -26.141 1 43.69 7 SER B CA 1
ATOM 805 C C . SER B 1 7 ? -3.822 -20.312 -25.594 1 43.69 7 SER B C 1
ATOM 807 O O . SER B 1 7 ? -3.012 -20.641 -24.734 1 43.69 7 SER B O 1
ATOM 809 N N . GLN B 1 8 ? -3.516 -19.266 -26.375 1 44.53 8 GLN B N 1
ATOM 810 C CA . GLN B 1 8 ? -2.68 -18.109 -26.031 1 44.53 8 GLN B CA 1
ATOM 811 C C . GLN B 1 8 ? -2.877 -17.719 -24.562 1 44.53 8 GLN B C 1
ATOM 813 O O . GLN B 1 8 ? -1.931 -17.297 -23.906 1 44.53 8 GLN B O 1
ATOM 818 N N . GLN B 1 9 ? -4.066 -17.844 -24.109 1 45.47 9 GLN B N 1
ATOM 819 C CA . GLN B 1 9 ? -4.246 -17.531 -22.703 1 45.47 9 GLN B CA 1
ATOM 820 C C . GLN B 1 9 ? -3.479 -18.516 -21.812 1 45.47 9 GLN B C 1
ATOM 822 O O . GLN B 1 9 ? -2.932 -18.141 -20.781 1 45.47 9 GLN B O 1
ATOM 827 N N . GLU B 1 10 ? -3.525 -19.766 -22.109 1 46.91 10 GLU B N 1
ATOM 828 C CA . GLU B 1 10 ? -2.781 -20.75 -21.328 1 46.91 10 GLU B CA 1
ATOM 829 C C . GLU B 1 10 ? -1.277 -20.516 -21.422 1 46.91 10 GLU B C 1
ATOM 831 O O . GLU B 1 10 ? -0.555 -20.656 -20.438 1 46.91 10 GLU B O 1
ATOM 836 N N . LEU B 1 11 ? -0.786 -20.281 -22.562 1 44.44 11 LEU B N 1
ATOM 837 C CA . LEU B 1 11 ? 0.625 -19.938 -22.719 1 44.44 11 LEU B CA 1
ATOM 838 C C . LEU B 1 11 ? 0.972 -18.672 -21.953 1 44.44 11 LEU B C 1
ATOM 840 O O . LEU B 1 11 ? 2.031 -18.578 -21.328 1 44.44 11 LEU B O 1
ATOM 844 N N . LEU B 1 12 ? 0.17 -17.656 -22.125 1 43.22 12 LEU B N 1
ATOM 845 C CA . LEU B 1 12 ? 0.396 -16.469 -21.312 1 43.22 12 LEU B CA 1
ATOM 846 C C . LEU B 1 12 ? 0.266 -16.812 -19.828 1 43.22 12 LEU B C 1
ATOM 848 O O . LEU B 1 12 ? 1.052 -16.328 -19 1 43.22 12 LEU B O 1
ATOM 852 N N . GLU B 1 13 ? -0.658 -17.578 -19.453 1 49.62 13 GLU B N 1
ATOM 853 C CA . GLU B 1 13 ? -0.754 -18.031 -18.078 1 49.62 13 GLU B CA 1
ATOM 854 C C . GLU B 1 13 ? 0.414 -18.953 -17.719 1 49.62 13 GLU B C 1
ATOM 856 O O . GLU B 1 13 ? 0.917 -18.906 -16.594 1 49.62 13 GLU B O 1
ATOM 861 N N . GLU B 1 14 ? 0.82 -19.766 -18.609 1 49.22 14 GLU B N 1
ATOM 862 C CA . GLU B 1 14 ? 1.987 -20.609 -18.359 1 49.22 14 GLU B CA 1
ATOM 863 C C . GLU B 1 14 ? 3.262 -19.766 -18.281 1 49.22 14 GLU B C 1
ATOM 865 O O . GLU B 1 14 ? 4.148 -20.047 -17.469 1 49.22 14 GLU B O 1
ATOM 870 N N . SER B 1 15 ? 3.453 -18.938 -19.312 1 49.38 15 SER B N 1
ATOM 871 C CA . SER B 1 15 ? 4.617 -18.062 -19.25 1 49.38 15 SER B CA 1
ATOM 872 C C . SER B 1 15 ? 4.543 -17.125 -18.031 1 49.38 15 SER B C 1
ATOM 874 O O . SER B 1 15 ? 5.562 -16.828 -17.422 1 49.38 15 SER B O 1
ATOM 876 N N . LEU B 1 16 ? 3.41 -16.484 -17.859 1 49.25 16 LEU B N 1
ATOM 877 C CA . LEU B 1 16 ? 3.248 -15.789 -16.578 1 49.25 16 LEU B CA 1
ATOM 878 C C . LEU B 1 16 ? 3.365 -16.766 -15.414 1 49.25 16 LEU B C 1
ATOM 880 O O . LEU B 1 16 ? 3.912 -16.422 -14.367 1 49.25 16 LEU B O 1
ATOM 884 N N . SER B 1 17 ? 2.943 -17.938 -15.625 1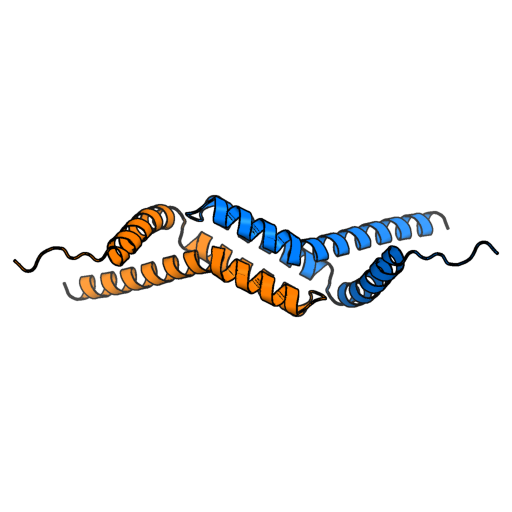 48.53 17 SER B N 1
ATOM 885 C CA . SER B 1 17 ? 3.07 -18.969 -14.594 1 48.53 17 SER B CA 1
ATOM 886 C C . SER B 1 17 ? 4.531 -19.344 -14.367 1 48.53 17 SER B C 1
ATOM 888 O O . SER B 1 17 ? 4.961 -19.531 -13.227 1 48.53 17 SER B O 1
ATOM 890 N N . GLU B 1 18 ? 5.227 -19.609 -15.453 1 49.53 18 GLU B N 1
ATOM 891 C CA . GLU B 1 18 ? 6.617 -20 -15.234 1 49.53 18 GLU B CA 1
ATOM 892 C C . GLU B 1 18 ? 7.422 -18.844 -14.648 1 49.53 18 GLU B C 1
ATOM 894 O O . GLU B 1 18 ? 8.234 -19.047 -13.742 1 49.53 18 GLU B O 1
ATOM 899 N N . GLU B 1 19 ? 7.418 -17.719 -15.273 1 48.06 19 GLU B N 1
ATOM 900 C CA . GLU B 1 19 ? 8.094 -16.562 -14.695 1 48.06 19 GLU B CA 1
ATOM 901 C C . GLU B 1 19 ? 7.535 -16.234 -13.312 1 48.06 19 GLU B C 1
ATOM 903 O O . GLU B 1 19 ? 8.289 -15.867 -12.406 1 48.06 19 GLU B O 1
ATOM 908 N N . ASP B 1 20 ? 6.262 -16.234 -13.203 1 47.97 20 ASP B N 1
ATOM 909 C CA . ASP B 1 20 ? 5.648 -16.172 -11.875 1 47.97 20 ASP B CA 1
ATOM 910 C C . ASP B 1 20 ? 6.145 -17.297 -10.984 1 47.97 20 ASP B C 1
ATOM 912 O O . ASP B 1 20 ? 6.34 -17.109 -9.781 1 47.97 20 ASP B O 1
ATOM 916 N N . ALA B 1 21 ? 6.203 -18.5 -11.602 1 46.91 21 ALA B N 1
ATOM 917 C CA . ALA B 1 21 ? 6.762 -19.609 -10.844 1 46.91 21 ALA B CA 1
ATOM 918 C C . ALA B 1 21 ? 8.203 -19.328 -10.422 1 46.91 21 ALA B C 1
ATOM 920 O O . ALA B 1 21 ? 8.602 -19.641 -9.297 1 46.91 21 ALA B O 1
ATOM 921 N N . VAL B 1 22 ? 9.023 -18.875 -11.352 1 47.53 22 VAL B N 1
ATOM 922 C CA . VAL B 1 22 ? 10.406 -18.594 -11 1 47.53 22 VAL B CA 1
ATOM 923 C C . VAL B 1 22 ? 10.461 -17.438 -10.008 1 47.53 22 VAL B C 1
ATOM 925 O O . VAL B 1 22 ? 11.219 -17.484 -9.031 1 47.53 22 VAL B O 1
ATOM 928 N N . THR B 1 23 ? 9.789 -16.375 -10.312 1 46.69 23 THR B N 1
ATOM 929 C CA . THR B 1 23 ? 9.758 -15.289 -9.336 1 46.69 23 THR B CA 1
ATOM 930 C C . THR B 1 23 ? 9.102 -15.75 -8.039 1 46.69 23 THR B C 1
ATOM 932 O O . THR B 1 23 ? 9.508 -15.328 -6.949 1 46.69 23 THR B O 1
ATOM 935 N N . ALA B 1 24 ? 8.039 -16.516 -8.141 1 47.72 24 ALA B N 1
ATOM 936 C CA . ALA B 1 24 ? 7.402 -17.141 -6.98 1 47.72 24 ALA B CA 1
ATOM 937 C C . ALA B 1 24 ? 8.391 -18.016 -6.223 1 47.72 24 ALA B C 1
ATOM 939 O O . ALA B 1 24 ? 8.367 -18.078 -4.992 1 47.72 24 ALA B O 1
ATOM 940 N N . LYS B 1 25 ? 9.117 -18.875 -7.039 1 49.47 25 LYS B N 1
ATOM 941 C CA . LYS B 1 25 ? 10.023 -19.766 -6.332 1 49.47 25 LYS B CA 1
ATOM 942 C C . LYS B 1 25 ? 10.969 -18.984 -5.422 1 49.47 25 LYS B C 1
ATOM 944 O O . LYS B 1 25 ? 11.375 -19.484 -4.367 1 49.47 25 LYS B O 1
ATOM 949 N N . GLN B 1 26 ? 11.477 -17.828 -5.934 1 52.31 26 GLN B N 1
ATOM 950 C CA . GLN B 1 26 ? 12.539 -17.25 -5.125 1 52.31 26 GLN B CA 1
ATOM 951 C C . GLN B 1 26 ? 11.961 -16.453 -3.949 1 52.31 26 GLN B C 1
ATOM 953 O O . GLN B 1 26 ? 12.609 -16.312 -2.91 1 52.31 26 GLN B O 1
ATOM 958 N N . GLN B 1 27 ? 10.789 -15.852 -4.156 1 59.84 27 GLN B N 1
ATOM 959 C CA . GLN B 1 27 ? 10.289 -15.156 -2.977 1 59.84 27 GLN B CA 1
ATOM 960 C C . GLN B 1 27 ? 9.547 -16.109 -2.047 1 59.84 27 GLN B C 1
ATOM 962 O O . GLN B 1 27 ? 8.672 -16.859 -2.488 1 59.84 27 GLN B O 1
ATOM 967 N N . SER B 1 28 ? 10.172 -16.234 -0.876 1 67.75 28 SER B N 1
ATOM 968 C CA . SER B 1 28 ? 9.57 -17.141 0.111 1 67.75 28 SER B CA 1
ATOM 969 C C . SER B 1 28 ? 8.102 -16.797 0.336 1 67.75 28 SER B C 1
ATOM 971 O O . SER B 1 28 ? 7.691 -15.648 0.212 1 67.75 28 SER B O 1
ATOM 973 N N . SER B 1 29 ? 7.277 -17.781 0.218 1 82.12 29 SER B N 1
ATOM 974 C CA . SER B 1 29 ? 5.871 -17.672 0.594 1 82.12 29 SER B CA 1
ATOM 975 C C . SER B 1 29 ? 5.699 -16.797 1.827 1 82.12 29 SER B C 1
ATOM 977 O O . SER B 1 29 ? 4.719 -16.047 1.933 1 82.12 29 SER B O 1
ATOM 979 N N . GLY B 1 30 ? 6.762 -16.734 2.574 1 86.12 30 GLY B N 1
ATOM 980 C CA . GLY B 1 30 ? 6.703 -15.938 3.787 1 86.12 30 GLY B CA 1
ATOM 981 C C . GLY B 1 30 ? 6.734 -14.445 3.52 1 86.12 30 GLY B C 1
ATOM 982 O O . GLY B 1 30 ? 5.945 -13.688 4.086 1 86.12 30 GLY B O 1
ATOM 983 N N . ALA B 1 31 ? 7.672 -14.023 2.66 1 90.44 31 ALA B N 1
ATOM 984 C CA . ALA B 1 31 ? 7.805 -12.609 2.332 1 90.44 31 ALA B CA 1
ATOM 985 C C . ALA B 1 31 ? 6.547 -12.086 1.64 1 90.44 31 ALA B C 1
ATOM 987 O O . ALA B 1 31 ? 6.113 -10.961 1.897 1 90.44 31 ALA B O 1
ATOM 988 N N . LYS B 1 32 ? 5.977 -12.844 0.82 1 93.06 32 LYS B N 1
ATOM 989 C CA . LYS B 1 32 ? 4.742 -12.477 0.139 1 93.06 32 LYS B CA 1
ATOM 990 C C . LYS B 1 32 ? 3.598 -12.297 1.134 1 93.06 32 LYS B C 1
ATOM 992 O O . LYS B 1 32 ? 2.834 -11.336 1.044 1 93.06 32 LYS B O 1
ATOM 997 N N . ARG B 1 33 ? 3.555 -13.211 2.064 1 92.81 33 ARG B N 1
ATOM 998 C CA . ARG B 1 33 ? 2.518 -13.148 3.092 1 92.81 33 ARG B CA 1
ATOM 999 C C . ARG B 1 33 ? 2.686 -11.898 3.955 1 92.81 33 ARG B C 1
ATOM 1001 O O . ARG B 1 33 ? 1.701 -11.25 4.316 1 92.81 33 ARG B O 1
ATOM 1008 N N . GLU B 1 34 ? 3.918 -11.641 4.258 1 94.5 34 GLU B N 1
ATOM 1009 C CA . GLU B 1 34 ? 4.207 -10.438 5.035 1 94.5 34 GLU B CA 1
ATOM 1010 C C . GLU B 1 34 ? 3.781 -9.18 4.285 1 94.5 34 GLU B C 1
ATOM 1012 O O . GLU B 1 34 ? 3.189 -8.273 4.875 1 94.5 34 GLU B O 1
ATOM 1017 N N . MET B 1 35 ? 4.039 -9.156 3.006 1 97.12 35 MET B N 1
ATOM 1018 C CA . MET B 1 35 ? 3.662 -8.016 2.182 1 97.12 35 MET B CA 1
ATOM 1019 C C . MET B 1 35 ? 2.145 -7.891 2.084 1 97.12 35 MET B C 1
ATOM 1021 O O . MET B 1 35 ? 1.599 -6.793 2.188 1 97.12 35 MET B O 1
ATOM 1025 N N . LEU B 1 36 ? 1.478 -8.969 1.977 1 97.25 36 LEU B N 1
ATOM 1026 C CA . LEU B 1 36 ? 0.022 -8.945 1.873 1 97.25 36 LEU B CA 1
ATOM 1027 C C . LEU B 1 36 ? -0.609 -8.461 3.174 1 97.25 36 LEU B C 1
ATOM 1029 O O . LEU B 1 36 ? -1.584 -7.711 3.154 1 97.25 36 LEU B O 1
ATOM 1033 N N . LYS B 1 37 ? -0.047 -8.891 4.277 1 97 37 LYS B N 1
ATOM 1034 C CA . LYS B 1 37 ? -0.509 -8.422 5.582 1 97 37 LYS B CA 1
ATOM 1035 C C . LYS B 1 37 ? -0.256 -6.926 5.746 1 97 37 LYS B C 1
ATOM 1037 O O . LYS B 1 37 ? -1.112 -6.199 6.254 1 97 37 LYS B O 1
ATOM 1042 N N . ALA B 1 38 ? 0.9 -6.488 5.34 1 98 38 ALA B N 1
ATOM 1043 C CA . ALA B 1 38 ? 1.225 -5.066 5.383 1 98 38 ALA B CA 1
ATOM 1044 C C . ALA B 1 38 ? 0.259 -4.254 4.523 1 98 38 ALA B C 1
ATOM 1046 O O . ALA B 1 38 ? -0.163 -3.164 4.914 1 98 38 ALA B O 1
ATOM 1047 N N . TRP B 1 39 ? -0.086 -4.766 3.406 1 98.56 39 TRP B N 1
ATOM 1048 C CA . TRP B 1 39 ? -1.021 -4.086 2.52 1 98.56 39 TRP B CA 1
ATOM 1049 C C . TRP B 1 39 ? -2.383 -3.922 3.186 1 98.56 39 TRP B C 1
ATOM 1051 O O . TRP B 1 39 ? -3.012 -2.865 3.078 1 98.56 39 TRP B O 1
ATOM 1061 N N . GLU B 1 40 ? -2.846 -4.926 3.818 1 98.06 40 GLU B N 1
ATOM 1062 C CA . GLU B 1 40 ? -4.125 -4.832 4.516 1 98.06 40 GLU B CA 1
ATOM 1063 C C . GLU B 1 40 ? -4.109 -3.701 5.543 1 98.06 40 GLU B C 1
ATOM 1065 O O . GLU B 1 40 ? -5.094 -2.977 5.691 1 98.06 40 GLU B O 1
ATOM 1070 N N . THR B 1 41 ? -3.004 -3.58 6.273 1 97.56 41 THR B N 1
ATOM 1071 C CA . THR B 1 41 ? -2.838 -2.494 7.23 1 97.56 41 THR B CA 1
ATOM 1072 C C . THR B 1 41 ? -2.92 -1.14 6.531 1 97.56 41 THR B C 1
ATOM 1074 O O . THR B 1 41 ? -3.631 -0.242 6.988 1 97.56 41 THR B O 1
ATOM 1077 N N . VAL B 1 42 ? -2.256 -1.029 5.379 1 98.56 42 VAL B N 1
ATOM 1078 C CA . VAL B 1 42 ? -2.207 0.215 4.621 1 98.56 42 VAL B CA 1
ATOM 1079 C C . VAL B 1 42 ? -3.596 0.546 4.078 1 98.56 42 VAL B C 1
ATOM 1081 O O . VAL B 1 42 ? -4.102 1.653 4.281 1 98.56 42 VAL B O 1
ATOM 1084 N N . ALA B 1 43 ? -4.199 -0.411 3.441 1 98.5 43 ALA B N 1
ATOM 1085 C CA . ALA B 1 43 ? -5.5 -0.19 2.812 1 98.5 43 ALA B CA 1
ATOM 1086 C C . ALA B 1 43 ? -6.551 0.191 3.85 1 98.5 43 ALA B C 1
ATOM 1088 O O . ALA B 1 43 ? -7.293 1.158 3.664 1 98.5 43 ALA B O 1
ATOM 1089 N N . SER B 1 44 ? -6.605 -0.511 4.941 1 97.19 44 SER B N 1
ATOM 1090 C CA . SER B 1 44 ? -7.586 -0.258 5.992 1 97.19 44 SER B CA 1
ATOM 1091 C C . SER B 1 44 ? -7.414 1.139 6.582 1 97.19 44 SER B C 1
ATOM 1093 O O . SER B 1 44 ? -8.398 1.858 6.777 1 97.19 44 SER B O 1
ATOM 1095 N N . TYR B 1 45 ? -6.207 1.492 6.828 1 97.06 45 TYR B N 1
ATOM 1096 C CA . TYR B 1 45 ? -5.938 2.801 7.41 1 97.06 45 TYR B CA 1
ATOM 1097 C C . TYR B 1 45 ? -6.32 3.918 6.449 1 97.06 45 TYR B C 1
ATOM 1099 O O . TYR B 1 45 ? -6.977 4.887 6.84 1 97.06 45 TYR B O 1
ATOM 1107 N N . VAL B 1 46 ? -5.906 3.84 5.211 1 97.44 46 VAL B N 1
ATOM 1108 C CA . VAL B 1 46 ? -6.148 4.855 4.195 1 97.44 46 VAL B CA 1
ATOM 1109 C C . VAL B 1 46 ? -7.648 5.027 3.979 1 97.44 46 VAL B C 1
ATOM 1111 O O . VAL B 1 46 ? -8.156 6.152 3.965 1 97.44 46 VAL B O 1
ATOM 1114 N N . GLU B 1 47 ? -8.289 3.943 3.869 1 97.12 47 GLU B N 1
ATOM 1115 C CA . GLU B 1 47 ? -9.727 3.998 3.621 1 97.12 47 GLU B CA 1
ATOM 1116 C C . GLU B 1 47 ? -10.469 4.594 4.816 1 97.12 47 GLU B C 1
ATOM 1118 O O . GLU B 1 47 ? -11.477 5.277 4.645 1 97.12 47 GLU B O 1
ATOM 1123 N N . LYS B 1 48 ? -9.992 4.418 5.965 1 95.25 48 LYS B N 1
ATOM 1124 C CA . LYS B 1 48 ? -10.648 4.883 7.184 1 95.25 48 LYS B CA 1
ATOM 1125 C C . LYS B 1 48 ? -10.336 6.348 7.457 1 95.25 48 LYS B C 1
ATOM 1127 O O . LYS B 1 48 ? -11.195 7.102 7.914 1 95.25 48 LYS B O 1
ATOM 1132 N N . HIS B 1 49 ? -9.117 6.797 7.117 1 94.62 49 HIS B N 1
ATOM 1133 C CA . HIS B 1 49 ? -8.664 8.055 7.707 1 94.62 49 HIS B CA 1
ATOM 1134 C C . HIS B 1 49 ? -8.383 9.094 6.637 1 94.62 49 HIS B C 1
ATOM 1136 O O . HIS B 1 49 ? -8.203 10.281 6.941 1 94.62 49 HIS B O 1
ATOM 1142 N N . HIS B 1 50 ? -8.195 8.711 5.445 1 94.94 50 HIS B N 1
ATOM 1143 C CA . HIS B 1 50 ? -7.965 9.703 4.402 1 94.94 50 HIS B CA 1
ATOM 1144 C C . HIS B 1 50 ? -9.141 10.672 4.301 1 94.94 50 HIS B C 1
ATOM 1146 O O . HIS B 1 50 ? -10.297 10.25 4.355 1 94.94 50 HIS B O 1
ATOM 1152 N N . PRO B 1 51 ? -8.922 11.891 4.117 1 94 51 PRO B N 1
ATOM 1153 C CA . PRO B 1 51 ? -10 12.875 4.148 1 94 51 PRO B CA 1
ATOM 1154 C C . PRO B 1 51 ? -10.969 12.727 2.977 1 94 51 PRO B C 1
ATOM 1156 O O . PRO B 1 51 ? -12.148 13.07 3.1 1 94 51 PRO B O 1
ATOM 1159 N N . ASN B 1 52 ? -10.5 12.344 1.768 1 95.38 52 ASN B N 1
ATOM 1160 C CA . ASN B 1 52 ? -11.328 12.094 0.594 1 95.38 52 ASN B CA 1
ATOM 1161 C C . ASN B 1 52 ? -11.547 10.594 0.368 1 95.38 52 ASN B C 1
ATOM 1163 O O . ASN B 1 52 ? -10.68 9.914 -0.178 1 95.38 52 ASN B O 1
ATOM 1167 N N . LYS B 1 53 ? -12.719 10.148 0.758 1 95.69 53 LYS B N 1
ATOM 1168 C CA . LYS B 1 53 ? -13.023 8.719 0.768 1 95.69 53 LYS B CA 1
ATOM 1169 C C . LYS B 1 53 ? -13.016 8.148 -0.646 1 95.69 53 LYS B C 1
ATOM 1171 O O . LYS B 1 53 ? -12.57 7.016 -0.861 1 95.69 53 LYS B O 1
ATOM 1176 N N . GLU B 1 54 ? -13.484 8.906 -1.556 1 97.19 54 GLU B N 1
ATOM 1177 C CA . GLU B 1 54 ? -13.539 8.438 -2.936 1 97.19 54 GLU B CA 1
ATOM 1178 C C . GLU B 1 54 ? -12.133 8.273 -3.514 1 97.19 54 GLU B C 1
ATOM 1180 O O . GLU B 1 54 ? -11.844 7.285 -4.188 1 97.19 54 GLU B O 1
ATOM 1185 N N . VAL B 1 55 ? -11.312 9.219 -3.234 1 97.06 55 VAL B N 1
ATOM 1186 C CA . VAL B 1 55 ? -9.93 9.164 -3.691 1 97.06 55 VAL B CA 1
ATOM 1187 C C . VAL B 1 55 ? -9.219 7.984 -3.029 1 97.06 55 VAL B C 1
ATOM 1189 O O . VAL B 1 55 ? -8.492 7.238 -3.691 1 97.06 55 VAL B O 1
ATOM 1192 N N . ALA B 1 56 ? -9.484 7.777 -1.749 1 97.19 56 ALA B N 1
ATOM 1193 C CA . ALA B 1 56 ? -8.883 6.68 -1.001 1 97.19 56 ALA B CA 1
ATOM 1194 C C . ALA B 1 56 ? -9.289 5.328 -1.587 1 97.19 56 ALA B C 1
ATOM 1196 O O . ALA B 1 56 ? -8.43 4.477 -1.846 1 97.19 56 ALA B O 1
ATOM 1197 N N . MET B 1 57 ? -10.531 5.184 -1.816 1 97.88 57 MET B N 1
ATOM 1198 C CA . MET B 1 57 ? -11.047 3.924 -2.342 1 97.88 57 MET B CA 1
ATOM 1199 C C . MET B 1 57 ? -10.5 3.652 -3.742 1 97.88 57 MET B C 1
ATOM 1201 O O . MET B 1 57 ? -10.109 2.527 -4.051 1 97.88 57 MET B O 1
ATOM 1205 N N . ARG B 1 58 ? -10.469 4.707 -4.512 1 98.19 58 ARG B N 1
ATOM 1206 C CA . ARG B 1 58 ? -9.953 4.547 -5.867 1 98.19 58 ARG B CA 1
ATOM 1207 C C . ARG B 1 58 ? -8.477 4.176 -5.852 1 98.19 58 ARG B C 1
ATOM 1209 O O . ARG B 1 58 ? -8.047 3.283 -6.582 1 98.19 58 ARG B O 1
ATOM 1216 N N . ALA B 1 59 ? -7.742 4.863 -5.043 1 98.38 59 ALA B N 1
ATOM 1217 C CA . ALA B 1 59 ? -6.312 4.594 -4.938 1 98.38 59 ALA B CA 1
ATOM 1218 C C . ALA B 1 59 ? -6.055 3.172 -4.449 1 98.38 59 ALA B C 1
ATOM 1220 O O . ALA B 1 59 ? -5.203 2.465 -4.996 1 98.38 59 ALA B O 1
ATOM 1221 N N . THR B 1 60 ? -6.805 2.715 -3.447 1 98.69 60 THR B N 1
ATOM 1222 C CA . THR B 1 60 ? -6.641 1.378 -2.889 1 98.69 60 THR B CA 1
ATOM 1223 C C . THR B 1 60 ? -7.008 0.313 -3.918 1 98.69 60 THR B C 1
ATOM 1225 O O . THR B 1 60 ? -6.289 -0.676 -4.078 1 98.69 60 THR B O 1
ATOM 1228 N N . ASN B 1 61 ? -8.055 0.606 -4.664 1 98.38 61 ASN B N 1
ATOM 1229 C CA . ASN B 1 61 ? -8.5 -0.356 -5.668 1 98.38 61 ASN B CA 1
ATOM 1230 C C . ASN B 1 61 ? -7.508 -0.458 -6.824 1 98.38 61 ASN B C 1
ATOM 1232 O O . ASN B 1 61 ? -7.184 -1.558 -7.277 1 98.38 61 ASN B O 1
ATOM 1236 N N . LEU B 1 62 ? -7.051 0.648 -7.23 1 98.5 62 LEU B N 1
ATOM 1237 C CA . LEU B 1 62 ? -6.102 0.66 -8.336 1 98.5 62 LEU B CA 1
ATOM 1238 C C . LEU B 1 62 ? -4.812 -0.063 -7.957 1 98.5 62 LEU B C 1
ATOM 1240 O O . LEU B 1 62 ? -4.273 -0.836 -8.75 1 98.5 62 LEU B O 1
ATOM 1244 N N . PHE B 1 63 ? -4.371 0.154 -6.789 1 98.75 63 PHE B N 1
ATOM 1245 C CA . PHE B 1 63 ? -3.145 -0.503 -6.352 1 98.75 63 PHE B CA 1
ATOM 1246 C C . PHE B 1 63 ? -3.361 -2.002 -6.188 1 98.75 63 PHE B C 1
ATOM 1248 O O . PHE B 1 63 ? -2.508 -2.805 -6.566 1 98.75 63 PHE B O 1
ATOM 1255 N N . TYR B 1 64 ? -4.512 -2.285 -5.664 1 98.44 64 TYR B N 1
ATOM 1256 C CA . TYR B 1 64 ? -4.836 -3.697 -5.492 1 98.44 64 TYR B CA 1
ATOM 1257 C C . TYR B 1 64 ? -4.84 -4.422 -6.832 1 98.44 64 TYR B C 1
ATOM 1259 O O . TYR B 1 64 ? -4.168 -5.441 -6.996 1 98.44 64 TYR B O 1
ATOM 1267 N N . ASP B 1 65 ? -5.457 -3.848 -7.77 1 98 65 ASP B N 1
ATOM 1268 C CA . ASP B 1 65 ? -5.664 -4.496 -9.062 1 98 65 ASP B CA 1
ATOM 1269 C C . ASP B 1 65 ? -4.352 -4.605 -9.836 1 98 65 ASP B C 1
ATOM 1271 O O . ASP B 1 65 ? -4.121 -5.59 -10.547 1 98 65 ASP B O 1
ATOM 1275 N N . ASN B 1 66 ? -3.508 -3.594 -9.656 1 97.75 66 ASN B N 1
ATOM 1276 C CA . ASN B 1 66 ? -2.334 -3.521 -10.523 1 97.75 66 ASN B CA 1
ATOM 1277 C C . ASN B 1 66 ? -1.105 -4.129 -9.852 1 97.75 66 ASN B C 1
ATOM 1279 O O . ASN B 1 66 ? -0.117 -4.434 -10.523 1 97.75 66 ASN B O 1
ATOM 1283 N N . ALA B 1 67 ? -1.178 -4.297 -8.578 1 97.5 67 ALA B N 1
ATOM 1284 C CA . ALA B 1 67 ? 0.048 -4.719 -7.902 1 97.5 67 ALA B CA 1
ATOM 1285 C C . ALA B 1 67 ? -0.213 -5.906 -6.98 1 97.5 67 ALA B C 1
ATOM 1287 O O . ALA B 1 67 ? 0.339 -6.988 -7.184 1 97.5 67 ALA B O 1
ATOM 1288 N N . VAL B 1 68 ? -1.172 -5.809 -6.074 1 97.69 68 VAL B N 1
ATOM 1289 C CA . VAL B 1 68 ? -1.338 -6.754 -4.977 1 97.69 68 VAL B CA 1
ATOM 1290 C C . VAL B 1 68 ? -1.958 -8.047 -5.496 1 97.69 68 VAL B C 1
ATOM 1292 O O . VAL B 1 68 ? -1.562 -9.141 -5.09 1 97.69 68 VAL B O 1
ATOM 1295 N N . LEU B 1 69 ? -2.861 -7.965 -6.402 1 96.62 69 LEU B N 1
ATOM 1296 C CA . LEU B 1 69 ? -3.652 -9.078 -6.902 1 96.62 69 LEU B CA 1
ATOM 1297 C C . LEU B 1 69 ? -2.752 -10.164 -7.484 1 96.62 69 LEU B C 1
ATOM 1299 O O . LEU B 1 69 ? -3.014 -11.359 -7.305 1 96.62 69 LEU B O 1
ATOM 1303 N N . HIS B 1 70 ? -1.748 -9.789 -8.164 1 94 70 HIS B N 1
ATOM 1304 C CA . HIS B 1 70 ? -0.794 -10.727 -8.75 1 94 70 HIS B CA 1
ATOM 1305 C C . HIS B 1 70 ? -0.216 -11.656 -7.691 1 94 70 HIS B C 1
ATOM 1307 O O . HIS B 1 70 ? -0.215 -12.883 -7.871 1 94 70 HIS B O 1
ATOM 1313 N N . PHE B 1 71 ? 0.227 -11.109 -6.602 1 93.94 71 PHE B N 1
ATOM 1314 C CA . PHE B 1 71 ? 0.886 -11.891 -5.562 1 93.94 71 PHE B CA 1
ATOM 1315 C C . PHE B 1 71 ? -0.117 -12.773 -4.832 1 93.94 71 PHE B C 1
ATOM 1317 O O . PHE B 1 71 ? 0.222 -13.875 -4.395 1 93.94 71 PHE B O 1
ATOM 1324 N N . ARG B 1 72 ? -1.285 -12.266 -4.68 1 92.75 72 ARG B N 1
ATOM 1325 C CA . ARG B 1 72 ? -2.344 -13.078 -4.094 1 92.75 72 ARG B CA 1
ATOM 1326 C C . ARG B 1 72 ? -2.629 -14.305 -4.953 1 92.75 72 ARG B C 1
ATOM 1328 O O . ARG B 1 72 ? -2.799 -15.406 -4.434 1 92.75 72 ARG B O 1
ATOM 1335 N N . HIS B 1 73 ? -2.613 -14.117 -6.223 1 90.12 73 HIS B N 1
ATOM 1336 C CA . HIS B 1 73 ? -2.865 -15.211 -7.156 1 90.12 73 HIS B CA 1
ATOM 1337 C C . HIS B 1 73 ? -1.745 -16.25 -7.109 1 90.12 73 HIS B C 1
ATOM 1339 O O . HIS B 1 73 ? -2.006 -17.453 -7.148 1 90.12 73 HIS B O 1
ATOM 1345 N N . ILE B 1 74 ? -0.566 -15.742 -7 1 86.75 74 ILE B N 1
ATOM 1346 C CA . ILE B 1 74 ? 0.584 -16.641 -6.93 1 86.75 74 ILE B CA 1
ATOM 1347 C C . ILE B 1 74 ? 0.485 -17.5 -5.684 1 86.75 74 ILE B C 1
ATOM 1349 O O . ILE B 1 74 ? 0.74 -18.719 -5.738 1 86.75 74 ILE B O 1
ATOM 1353 N N . LEU B 1 75 ? 0.203 -16.906 -4.605 1 85.62 75 LEU B N 1
ATOM 1354 C CA . LEU B 1 75 ? 0.108 -17.641 -3.352 1 85.62 75 LEU B CA 1
ATOM 1355 C C . LEU B 1 75 ? -1.016 -18.672 -3.41 1 85.62 75 LEU B C 1
ATOM 1357 O O . LEU B 1 75 ? -0.87 -19.797 -2.902 1 85.62 75 LEU B O 1
ATOM 1361 N N . LYS B 1 76 ? -2.107 -18.297 -3.998 1 83.19 76 LYS B N 1
ATOM 1362 C CA . LYS B 1 76 ? -3.248 -19.203 -4.125 1 83.19 76 LYS B CA 1
ATOM 1363 C C . LYS B 1 76 ? -2.904 -20.406 -4.996 1 83.19 76 LYS B C 1
ATOM 1365 O O . LYS B 1 76 ? -3.301 -21.531 -4.695 1 83.19 76 LYS B O 1
ATOM 1370 N N . ARG B 1 77 ? -2.24 -20.203 -6.004 1 80.38 77 ARG B N 1
ATOM 1371 C CA . ARG B 1 77 ? -1.86 -21.266 -6.926 1 80.38 77 ARG B CA 1
ATOM 1372 C C . ARG B 1 77 ? -0.892 -22.234 -6.266 1 80.38 77 ARG B C 1
ATOM 1374 O O . ARG B 1 77 ? -1.011 -23.453 -6.445 1 80.38 77 ARG B O 1
ATOM 1381 N N . ARG B 1 78 ? 0.015 -21.703 -5.531 1 74.38 78 ARG B N 1
ATOM 1382 C CA . ARG B 1 78 ? 0.985 -22.562 -4.848 1 74.38 78 ARG B CA 1
ATOM 1383 C C . ARG B 1 78 ? 0.307 -23.422 -3.795 1 74.38 78 ARG B C 1
ATOM 1385 O O . ARG B 1 78 ? 0.661 -24.594 -3.625 1 74.38 78 ARG B O 1
ATOM 1392 N N . GLN B 1 79 ? -0.597 -22.875 -3.115 1 71.19 79 GLN B N 1
ATOM 1393 C CA . GLN B 1 79 ? -1.341 -23.625 -2.109 1 71.19 79 GLN B CA 1
ATOM 1394 C C . GLN B 1 79 ? -2.133 -24.766 -2.746 1 71.19 79 GLN B C 1
ATOM 1396 O O . GLN B 1 79 ? -2.188 -25.859 -2.203 1 71.19 79 GLN B O 1
ATOM 1401 N N . LYS B 1 80 ? -2.645 -24.469 -3.898 1 70 80 LYS B N 1
ATOM 1402 C CA . LYS B 1 80 ? -3.396 -25.5 -4.617 1 70 80 LYS B CA 1
ATOM 1403 C C . LYS B 1 80 ? -2.475 -26.609 -5.117 1 70 80 LYS B C 1
ATOM 1405 O O . LYS B 1 80 ? -2.818 -27.781 -5.039 1 70 80 LYS B O 1
ATOM 1410 N N . GLN B 1 81 ? -1.372 -26.188 -5.613 1 67.94 81 GLN B N 1
ATOM 1411 C CA . GLN B 1 81 ? -0.418 -27.172 -6.121 1 67.94 81 GLN B CA 1
ATOM 1412 C C . GLN B 1 81 ? 0.107 -28.047 -5 1 67.94 81 GLN B C 1
ATOM 1414 O O . GLN B 1 81 ? 0.295 -29.266 -5.188 1 67.94 81 GLN B O 1
ATOM 1419 N N . MET B 1 82 ? 0.329 -27.422 -3.822 1 66.94 82 MET B N 1
ATOM 1420 C CA . MET B 1 82 ? 0.808 -28.203 -2.684 1 66.94 82 MET B CA 1
ATOM 1421 C C . MET B 1 82 ? -0.245 -29.203 -2.23 1 66.94 82 MET B C 1
ATOM 1423 O O . MET B 1 82 ? 0.084 -30.344 -1.884 1 66.94 82 MET B O 1
ATOM 1427 N N . SER B 1 83 ? -1.448 -28.688 -2.242 1 65.88 83 SER B N 1
ATOM 1428 C CA . SER B 1 83 ? -2.531 -29.594 -1.863 1 65.88 83 SER B CA 1
ATOM 1429 C C . SER B 1 83 ? -2.654 -30.75 -2.848 1 65.88 83 SER B C 1
ATOM 1431 O O . SER B 1 83 ? -2.857 -31.891 -2.441 1 65.88 83 SER B O 1
ATOM 1433 N N . LEU B 1 84 ? -2.52 -30.453 -4.156 1 66.94 84 LEU B N 1
ATOM 1434 C CA . LEU B 1 84 ? -2.602 -31.484 -5.191 1 66.94 84 LEU B CA 1
ATOM 1435 C C . LEU B 1 84 ? -1.438 -32.469 -5.078 1 66.94 84 LEU B C 1
ATOM 1437 O O . LEU B 1 84 ? -1.631 -33.688 -5.188 1 66.94 84 LEU B O 1
ATOM 1441 N N . ASP B 1 85 ? -0.323 -31.891 -4.75 1 64.56 85 ASP B N 1
ATOM 1442 C CA . ASP B 1 85 ? 0.859 -32.75 -4.586 1 64.56 85 ASP B CA 1
ATOM 1443 C C . ASP B 1 85 ? 0.722 -33.656 -3.371 1 64.56 85 ASP B C 1
ATOM 1445 O O . ASP B 1 85 ? 1.114 -34.812 -3.418 1 64.56 85 ASP B O 1
ATOM 1449 N N . SER B 1 86 ? 0.195 -33.094 -2.289 1 68 86 SER B N 1
ATOM 1450 C CA . SER B 1 86 ? -0.004 -33.875 -1.085 1 68 86 SER B CA 1
ATOM 1451 C C . SER B 1 86 ? -1.026 -35 -1.32 1 68 86 SER B C 1
ATOM 1453 O O . SER B 1 86 ? -0.857 -36.125 -0.837 1 68 86 SER B O 1
ATOM 1455 N N . PHE B 1 87 ? -2.047 -34.75 -2.129 1 67.5 87 PHE B N 1
ATOM 1456 C CA . PHE B 1 87 ? -3.078 -35.719 -2.463 1 67.5 87 PHE B CA 1
ATOM 1457 C C . PHE B 1 87 ? -2.51 -36.812 -3.342 1 67.5 87 PHE B C 1
ATOM 1459 O O . PHE B 1 87 ? -2.807 -38 -3.133 1 67.5 87 PHE B O 1
ATOM 1466 N N . ILE B 1 88 ? -1.645 -36.531 -4.246 1 67.62 88 ILE B N 1
ATOM 1467 C CA . ILE B 1 88 ? -1.054 -37.5 -5.176 1 67.62 88 ILE B CA 1
ATOM 1468 C C . ILE B 1 88 ? -0.055 -38.375 -4.438 1 67.62 88 ILE B C 1
ATOM 1470 O O . ILE B 1 88 ? 0.004 -39.594 -4.672 1 67.62 88 ILE B O 1
ATOM 1474 N N . GLN B 1 89 ? 0.64 -37.781 -3.514 1 70.81 89 GLN B N 1
ATOM 1475 C CA . GLN B 1 89 ? 1.6 -38.562 -2.742 1 70.81 89 GLN B CA 1
ATOM 1476 C C . GLN B 1 89 ? 0.89 -39.562 -1.819 1 70.81 89 GLN B C 1
ATOM 1478 O O . GLN B 1 89 ? 1.386 -40.656 -1.584 1 70.81 89 GLN B O 1
ATOM 1483 N N . LYS B 1 90 ? -0.266 -39.125 -1.368 1 68.19 90 LYS B N 1
ATOM 1484 C CA . LYS B 1 90 ? -1.003 -40 -0.474 1 68.19 90 LYS B CA 1
ATOM 1485 C C . LYS B 1 90 ? -1.639 -41.156 -1.246 1 68.1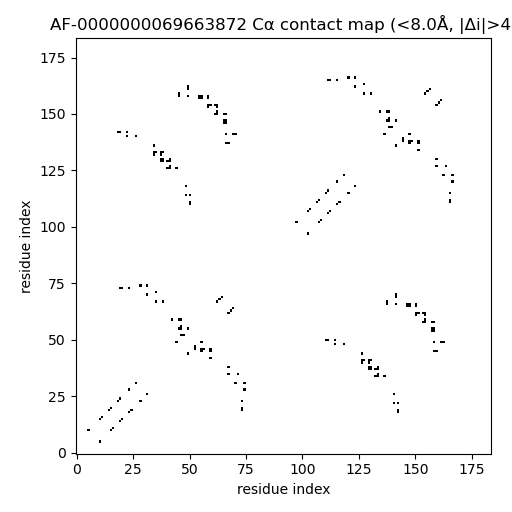9 90 LYS B C 1
ATOM 1487 O O . LYS B 1 90 ? -1.888 -42.219 -0.683 1 68.19 90 LYS B O 1
ATOM 1492 N N . LYS B 1 91 ? -1.786 -40.969 -2.43 1 69.69 91 LYS B N 1
ATOM 1493 C CA . LYS B 1 91 ? -2.441 -42 -3.207 1 69.69 91 LYS B CA 1
ATOM 1494 C C . LYS B 1 91 ? -1.423 -43 -3.75 1 69.69 91 LYS B C 1
ATOM 1496 O O . LYS B 1 91 ? -1.79 -44.094 -4.191 1 69.69 91 LYS B O 1
ATOM 1501 N N . ASN B 1 92 ? -0.109 -42.688 -3.703 1 57.78 92 ASN B N 1
ATOM 1502 C CA . ASN B 1 92 ? 0.894 -43.688 -4.09 1 57.78 92 ASN B CA 1
ATOM 1503 C C . ASN B 1 92 ? 1.523 -44.344 -2.871 1 57.78 92 ASN B C 1
ATOM 1505 O O . ASN B 1 92 ? 1.794 -43.688 -1.867 1 57.78 92 ASN B O 1
#

Radius of gyration: 23.25 Å; Cα contacts (8 Å, |Δi|>4): 121; chains: 2; bounding box: 26×92×63 Å

Solvent-accessible surface area (backbone atoms only — not comparable to full-atom values): 9972 Å² total; per-residue (Å²): 133,86,74,80,75,67,47,67,64,53,47,50,48,42,52,50,38,47,53,44,41,53,54,47,66,68,46,47,72,61,60,53,50,50,34,53,54,26,40,54,52,30,48,53,47,40,53,72,62,43,90,51,54,66,54,22,48,51,35,47,48,51,30,34,68,61,49,51,46,60,57,54,49,52,53,52,50,50,53,49,50,50,51,50,49,54,51,54,53,69,72,98,131,91,71,81,73,65,46,68,65,52,49,50,47,43,52,49,38,47,52,44,42,54,54,47,66,68,46,49,73,60,60,55,50,51,34,53,53,26,40,53,50,31,47,54,48,42,52,70,62,42,90,52,53,67,54,23,48,49,36,45,48,51,31,34,68,61,50,51,46,59,56,53,49,52,54,53,51,50,52,49,50,50,50,51,50,54,54,54,54,69,72,99

Foldseek 3Di:
DPDDPCPPVNVVCVVCVVVLVVVVVVDPLVVLVVVLVVLVVVLVCQCPDPPDNVVSVVVSVVCCVPPNVSSVVSNVVVVVVVVVVVVVVVVD/DPDDPCPPVNVVCVVCVVVLVVVVVVDPLVVLVVVLVVLVVVLVCQCVDPPDNVVSVVVSVVCCVPPNVSSVVSSVVVVVVVVVVVVVVVVD

Sequence (184 aa):
MKLHCVSQQELLEESLSEEDAVTAKQQSSGAKREMLKAWETVASYVEKHHPNKEVAMRATNLFYDNAVLHFRHILKRRQKQMSLDSFIQKKNMKLHCVSQQELLEESLSEEDAVTAKQQSSGAKREMLKAWETVASYVEKHHPNKEVAMRATNLFYDNAVLHFRHILKRRQKQMSLDSFIQKKN